Protein AF-A0A928Q4A3-F1 (afdb_monomer_lite)

Sequence (151 aa):
MKKVLVFIIPIVIIVALIIGAIFYNKDYNLDYTLVYSETCDNTDDGLYWFSLRDEKYNGFFTEEYLDNFGVEFSDYDYKNYTYIVTFGHELKRITYSPKETKNRVMVVFPKQYIGKVVLDKE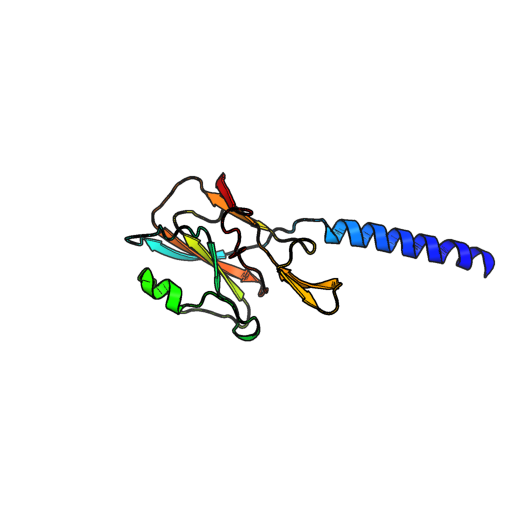DTGKIYIYRVKKMDIDCDYHERDKNVSFE

Radius of gyration: 19.37 Å; chains: 1; bounding box: 40×33×67 Å

pLDDT: mean 89.8, std 9.05, range [59.69, 98.56]

Secondary structure (DSSP, 8-state):
-HHHHHHHHHHHHHHHHHHHHHHHH--EE--EEEEEEEE-S---SS--EEEE--GGG--S--HHHHHTTT-------TTTEEEEEEESS-EEEEEE-TTSEEEEETTTEEEEEEPEEEE-SS--SEEEEEEEES--EE--TTSTTTTEEE-

Structure (mmCIF, N/CA/C/O backbone):
data_AF-A0A928Q4A3-F1
#
_entry.id   AF-A0A928Q4A3-F1
#
loop_
_atom_site.group_PDB
_atom_site.id
_atom_site.type_symbol
_atom_site.label_atom_id
_atom_site.label_alt_id
_atom_site.label_comp_id
_atom_site.label_asym_id
_atom_site.label_entity_id
_atom_site.label_seq_id
_atom_site.pdbx_PDB_ins_code
_atom_site.Cartn_x
_atom_site.Cartn_y
_atom_site.Cartn_z
_atom_site.occupancy
_atom_site.B_iso_or_equiv
_atom_site.auth_seq_id
_atom_site.auth_comp_id
_atom_site.auth_asym_id
_atom_site.auth_atom_id
_atom_site.pdbx_PDB_model_num
ATOM 1 N N . MET A 1 1 ? 22.659 -5.554 -46.029 1.00 59.69 1 MET A N 1
ATOM 2 C CA . MET A 1 1 ? 21.881 -6.107 -44.893 1.00 59.69 1 MET A CA 1
ATOM 3 C C . MET A 1 1 ? 22.689 -6.261 -43.604 1.00 59.69 1 MET A C 1
ATOM 5 O O . MET A 1 1 ? 22.350 -5.575 -42.654 1.00 59.69 1 MET A O 1
ATOM 9 N N . LYS A 1 2 ? 23.774 -7.058 -43.542 1.00 60.34 2 LYS A N 1
ATOM 10 C CA . LYS A 1 2 ? 24.550 -7.261 -42.291 1.00 60.34 2 LYS A CA 1
ATOM 11 C C . LYS A 1 2 ? 25.063 -5.965 -41.634 1.00 60.34 2 LYS A C 1
ATOM 13 O O . LYS A 1 2 ? 24.890 -5.797 -40.439 1.00 60.34 2 LYS A O 1
ATOM 18 N N . LYS A 1 3 ? 25.613 -5.021 -42.412 1.00 62.44 3 LYS A N 1
ATOM 19 C CA . LYS A 1 3 ? 26.107 -3.730 -41.885 1.00 62.44 3 LYS A CA 1
ATOM 20 C C . LYS A 1 3 ? 24.997 -2.854 -41.288 1.00 62.44 3 LYS A C 1
ATOM 22 O O . LYS A 1 3 ? 25.224 -2.217 -40.278 1.00 62.44 3 LYS A O 1
ATOM 27 N N . VAL A 1 4 ? 23.798 -2.868 -41.874 1.00 67.69 4 VAL A N 1
ATOM 28 C CA . VAL A 1 4 ? 22.636 -2.110 -41.371 1.00 67.69 4 VAL A CA 1
ATOM 29 C C . VAL A 1 4 ? 22.122 -2.715 -40.059 1.00 67.69 4 VAL A C 1
ATOM 31 O O . VAL A 1 4 ? 21.845 -1.980 -39.119 1.00 67.69 4 VAL A O 1
ATOM 34 N N . LEU A 1 5 ? 22.091 -4.050 -39.948 1.00 64.38 5 LEU A N 1
ATOM 35 C CA . LEU A 1 5 ? 21.728 -4.737 -38.701 1.00 64.38 5 LEU A CA 1
ATOM 36 C C . LEU A 1 5 ? 22.675 -4.395 -37.537 1.00 64.38 5 LEU A C 1
ATOM 38 O O . LEU A 1 5 ? 22.214 -4.222 -36.413 1.00 64.38 5 LEU A O 1
ATOM 42 N N . VAL A 1 6 ? 23.977 -4.253 -37.812 1.00 75.19 6 VAL A N 1
ATOM 43 C CA . VAL A 1 6 ? 24.997 -3.898 -36.805 1.00 75.19 6 VAL A CA 1
ATOM 44 C C . VAL A 1 6 ? 24.761 -2.508 -36.203 1.00 75.19 6 VAL A C 1
ATOM 46 O O . VAL A 1 6 ? 25.097 -2.303 -35.043 1.00 75.19 6 VAL A O 1
ATOM 49 N N . PHE A 1 7 ? 24.139 -1.577 -36.937 1.00 76.44 7 PHE A N 1
ATOM 50 C CA . PHE A 1 7 ? 23.776 -0.256 -36.407 1.00 76.44 7 PHE A CA 1
ATOM 51 C C . PHE A 1 7 ? 22.385 -0.222 -35.758 1.00 76.44 7 PHE A C 1
ATOM 53 O O . PHE A 1 7 ? 22.177 0.535 -34.817 1.00 76.44 7 PHE A O 1
ATOM 60 N N . ILE A 1 8 ? 21.439 -1.054 -36.205 1.00 85.31 8 ILE A N 1
ATOM 61 C CA . ILE A 1 8 ? 20.079 -1.091 -35.637 1.00 85.31 8 ILE A CA 1
ATOM 62 C C . ILE A 1 8 ? 20.062 -1.743 -34.249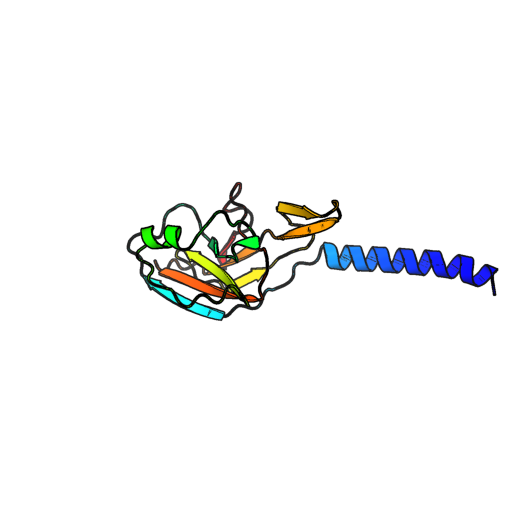 1.00 85.31 8 ILE A C 1
ATOM 64 O O . ILE A 1 8 ? 19.427 -1.215 -33.341 1.00 85.31 8 ILE A O 1
ATOM 68 N N . ILE A 1 9 ? 20.771 -2.862 -34.058 1.00 87.75 9 ILE A N 1
ATOM 69 C CA . ILE A 1 9 ? 20.808 -3.587 -32.775 1.00 87.75 9 ILE A CA 1
ATOM 70 C C . ILE A 1 9 ? 21.200 -2.684 -31.586 1.00 87.75 9 ILE A C 1
ATOM 72 O O . ILE A 1 9 ? 20.446 -2.654 -30.613 1.00 87.75 9 ILE A O 1
ATOM 76 N N . PRO A 1 10 ? 22.313 -1.921 -31.619 1.00 88.44 10 PRO A N 1
ATOM 77 C CA . PRO A 1 10 ? 22.688 -1.067 -30.494 1.00 88.44 10 PRO A CA 1
ATOM 78 C C . PRO A 1 10 ? 21.672 0.051 -30.246 1.00 88.44 10 PRO A C 1
ATOM 80 O O . PRO A 1 10 ? 21.402 0.363 -29.091 1.00 88.44 10 PRO A O 1
ATOM 83 N N . ILE A 1 11 ? 21.051 0.608 -31.293 1.00 91.25 11 ILE A N 1
ATOM 84 C CA . ILE A 1 11 ? 19.994 1.620 -31.139 1.00 91.25 11 ILE A CA 1
ATOM 85 C C . ILE A 1 11 ? 18.786 1.022 -30.411 1.00 91.25 11 ILE A C 1
ATOM 87 O O . ILE A 1 11 ? 18.289 1.625 -29.464 1.00 91.25 11 ILE A O 1
ATOM 91 N N . VAL A 1 12 ? 18.344 -0.178 -30.796 1.00 92.31 12 VAL A N 1
ATOM 92 C CA . VAL A 1 12 ? 17.229 -0.871 -30.129 1.00 92.31 12 VAL A CA 1
ATOM 93 C C . VAL A 1 12 ? 17.554 -1.149 -28.660 1.00 92.31 12 VAL A C 1
ATOM 95 O O . VAL A 1 12 ? 16.703 -0.927 -27.801 1.00 92.31 12 VAL A O 1
ATOM 98 N N . ILE A 1 13 ? 18.784 -1.570 -28.351 1.00 93.50 13 ILE A N 1
ATOM 99 C CA . ILE A 1 13 ? 19.226 -1.795 -26.967 1.00 93.50 13 ILE A CA 1
ATOM 100 C C . ILE A 1 13 ? 19.210 -0.485 -26.171 1.00 93.50 13 ILE A C 1
ATOM 102 O O . ILE A 1 13 ? 18.669 -0.455 -25.071 1.00 93.50 13 ILE A O 1
ATOM 106 N N . ILE A 1 14 ? 19.748 0.608 -26.722 1.00 94.62 14 ILE A N 1
ATOM 107 C CA . ILE A 1 14 ? 19.745 1.923 -26.060 1.00 94.62 14 ILE A CA 1
ATOM 108 C C . ILE A 1 14 ? 18.311 2.382 -25.783 1.00 94.62 14 ILE A C 1
ATOM 110 O O . ILE A 1 14 ? 18.007 2.800 -24.669 1.00 94.62 14 ILE A O 1
ATOM 114 N N . VAL A 1 15 ? 17.413 2.259 -26.762 1.00 94.62 15 VAL A N 1
ATOM 115 C CA . VAL A 1 15 ? 15.997 2.612 -26.592 1.00 94.62 15 VAL A CA 1
ATOM 116 C C . VAL A 1 15 ? 15.346 1.749 -25.509 1.00 94.62 15 VAL A C 1
ATOM 118 O O . VAL A 1 15 ? 14.659 2.285 -24.641 1.00 94.62 15 VAL A O 1
ATOM 121 N N . ALA A 1 16 ? 15.606 0.440 -25.493 1.00 93.44 16 ALA A N 1
ATOM 122 C CA . ALA A 1 16 ? 15.099 -0.457 -24.456 1.00 93.44 16 ALA A CA 1
ATOM 123 C C . ALA A 1 16 ? 15.614 -0.082 -23.054 1.00 93.44 16 ALA A C 1
ATOM 125 O O . ALA A 1 16 ? 14.840 -0.097 -22.098 1.00 93.44 16 ALA A O 1
ATOM 126 N N . LEU A 1 17 ? 16.886 0.312 -22.929 1.00 93.00 17 LEU A N 1
ATOM 127 C CA . LEU A 1 17 ? 17.470 0.777 -21.667 1.00 93.00 17 LEU A CA 1
ATOM 128 C C . LEU A 1 17 ? 16.844 2.092 -21.193 1.00 93.00 17 LEU A C 1
ATOM 130 O O . LEU A 1 17 ? 16.530 2.218 -20.011 1.00 93.00 17 LEU A O 1
ATOM 134 N N . ILE A 1 18 ? 16.618 3.049 -22.098 1.00 94.25 18 ILE A N 1
ATOM 135 C CA . ILE A 1 18 ? 15.958 4.323 -21.774 1.00 94.25 18 ILE A CA 1
ATOM 136 C C . ILE A 1 18 ? 14.530 4.067 -21.289 1.00 94.25 18 ILE A C 1
ATOM 138 O O . ILE A 1 18 ? 14.134 4.566 -20.237 1.00 94.25 18 ILE A O 1
ATOM 142 N N . ILE A 1 19 ? 13.767 3.253 -22.020 1.00 93.44 19 ILE A N 1
ATOM 143 C CA . ILE A 1 19 ? 12.398 2.886 -21.645 1.00 93.44 19 ILE A CA 1
ATOM 144 C C . ILE A 1 19 ? 12.390 2.177 -20.283 1.00 93.44 19 ILE A C 1
ATOM 146 O O . ILE A 1 19 ? 11.602 2.532 -19.406 1.00 93.44 19 ILE A O 1
ATOM 150 N N . GLY A 1 20 ? 13.302 1.224 -20.076 1.00 89.25 20 GLY A N 1
ATOM 151 C CA . GLY A 1 20 ? 13.469 0.533 -18.799 1.00 89.25 20 GLY A CA 1
ATOM 152 C C . GLY A 1 20 ? 13.766 1.494 -17.649 1.00 89.25 20 GLY A C 1
ATOM 153 O O . GLY A 1 20 ? 13.136 1.400 -16.598 1.00 89.25 20 GLY A O 1
ATOM 154 N N . ALA A 1 21 ? 14.653 2.469 -17.858 1.00 89.38 21 ALA A N 1
ATOM 155 C CA . ALA A 1 21 ? 14.966 3.491 -16.864 1.00 89.38 21 ALA A CA 1
ATOM 156 C C . ALA A 1 21 ? 13.753 4.379 -16.540 1.00 89.38 21 ALA A C 1
ATOM 158 O O . ALA A 1 21 ? 13.528 4.687 -15.369 1.00 89.38 21 ALA A O 1
ATOM 159 N N . ILE A 1 22 ? 12.943 4.753 -17.536 1.00 92.38 22 ILE A N 1
ATOM 160 C CA . ILE A 1 22 ? 11.710 5.524 -17.314 1.00 92.38 22 ILE A CA 1
ATOM 161 C C . ILE A 1 22 ? 10.741 4.727 -16.437 1.00 92.38 22 ILE A C 1
ATOM 163 O O . ILE A 1 22 ? 10.284 5.231 -15.412 1.00 92.38 22 ILE A O 1
ATOM 167 N N . PHE A 1 23 ? 10.464 3.469 -16.787 1.00 90.75 23 PHE A N 1
ATOM 168 C CA . PHE A 1 23 ? 9.554 2.628 -16.004 1.00 90.75 23 PHE A CA 1
ATOM 169 C C . PHE A 1 23 ? 10.085 2.318 -14.603 1.00 90.75 23 PHE A C 1
ATOM 171 O O . PHE A 1 23 ? 9.294 2.200 -13.667 1.00 90.75 23 PHE A O 1
ATOM 178 N N . TYR A 1 24 ? 11.403 2.210 -14.446 1.00 88.19 24 TYR A N 1
ATOM 179 C CA . TYR A 1 24 ? 12.042 1.962 -13.159 1.00 88.19 24 TYR A CA 1
ATOM 180 C C . TYR A 1 24 ? 11.927 3.147 -12.193 1.00 88.19 24 TYR A C 1
ATOM 182 O O . TYR A 1 24 ? 11.754 2.938 -10.997 1.00 88.19 24 TYR A O 1
ATOM 190 N N . ASN A 1 25 ? 12.010 4.382 -12.702 1.00 89.56 25 ASN A N 1
ATOM 191 C CA . ASN A 1 25 ? 11.943 5.601 -11.887 1.00 89.56 25 ASN A CA 1
ATOM 192 C C . ASN A 1 25 ? 10.521 6.152 -11.713 1.00 89.56 25 ASN A C 1
ATOM 194 O O . ASN A 1 25 ? 10.327 7.090 -10.947 1.00 89.56 25 ASN A O 1
ATOM 198 N N . LYS A 1 26 ? 9.536 5.611 -12.431 1.00 92.75 26 LYS A N 1
ATOM 199 C CA . LYS A 1 26 ? 8.145 6.046 -12.324 1.00 92.75 26 LYS A CA 1
ATOM 200 C C . LYS A 1 26 ? 7.518 5.562 -11.011 1.00 92.75 26 LYS A C 1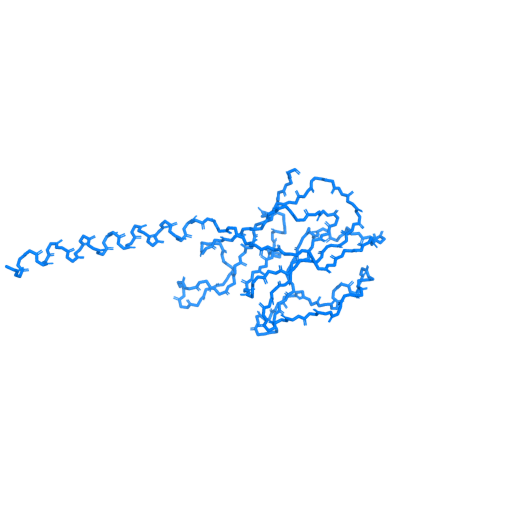
ATOM 202 O O . LYS A 1 26 ? 7.734 4.419 -10.604 1.00 92.75 26 LYS A O 1
ATOM 207 N N . ASP A 1 27 ? 6.704 6.423 -10.404 1.00 94.50 27 ASP A N 1
ATOM 208 C CA . ASP A 1 27 ? 5.759 6.048 -9.352 1.00 94.50 27 ASP A CA 1
ATOM 209 C C . ASP A 1 27 ? 4.439 5.574 -9.985 1.00 94.50 27 ASP A C 1
ATOM 211 O O . ASP A 1 27 ? 3.902 6.189 -10.916 1.00 94.50 27 ASP A O 1
ATOM 215 N N . TYR A 1 28 ? 3.912 4.461 -9.486 1.00 95.69 28 TYR A N 1
ATOM 216 C CA . TYR A 1 28 ? 2.659 3.861 -9.934 1.00 95.69 28 TYR A CA 1
ATOM 217 C C . TYR A 1 28 ? 1.617 4.001 -8.837 1.00 95.69 28 TYR A C 1
ATOM 219 O O . TYR A 1 28 ? 1.876 3.612 -7.702 1.00 95.69 28 TYR A O 1
ATOM 227 N N . ASN A 1 29 ? 0.436 4.509 -9.188 1.00 96.81 29 ASN A N 1
ATOM 228 C CA . ASN A 1 29 ? -0.711 4.475 -8.289 1.00 96.81 2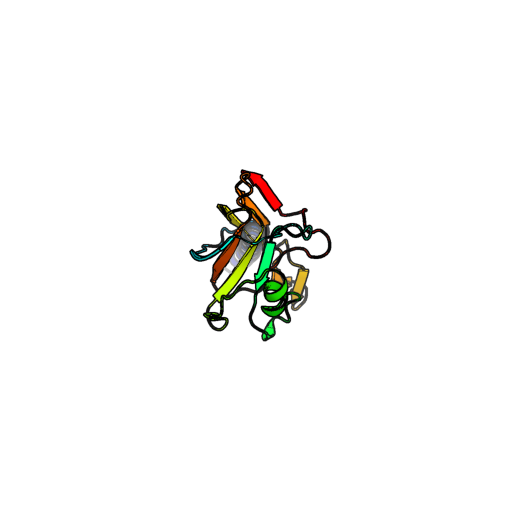9 ASN A CA 1
ATOM 229 C C . ASN A 1 29 ? -1.201 3.038 -8.124 1.00 96.81 29 ASN A C 1
ATOM 231 O O . ASN A 1 29 ? -1.203 2.248 -9.077 1.00 96.81 29 ASN A O 1
ATOM 235 N N . LEU A 1 30 ? -1.609 2.718 -6.906 1.00 96.69 30 LEU A N 1
ATOM 236 C CA . LEU A 1 30 ? -2.194 1.443 -6.558 1.00 96.69 30 LEU A CA 1
ATOM 237 C C . LEU A 1 30 ? -3.665 1.662 -6.219 1.00 96.69 30 LEU A C 1
ATOM 239 O O . LEU A 1 30 ? -3.984 2.370 -5.268 1.00 96.69 30 LEU A O 1
ATOM 243 N N . ASP A 1 31 ? -4.548 1.064 -7.015 1.00 97.94 31 ASP A N 1
ATOM 244 C CA . ASP A 1 31 ? -5.980 1.113 -6.743 1.00 97.94 31 ASP A CA 1
ATOM 245 C C . ASP A 1 31 ? -6.286 0.364 -5.444 1.00 97.94 31 ASP A C 1
ATOM 247 O O . ASP A 1 31 ? -5.738 -0.717 -5.186 1.00 97.94 31 ASP A O 1
ATOM 251 N N . TYR A 1 32 ? -7.178 0.941 -4.644 1.00 98.31 32 TYR A N 1
ATOM 252 C CA . TYR A 1 32 ? -7.558 0.422 -3.341 1.00 98.31 32 TYR A CA 1
ATOM 253 C C . TYR A 1 32 ? -9.070 0.487 -3.138 1.00 98.31 32 TYR A C 1
ATOM 255 O O . TYR A 1 32 ? -9.792 1.228 -3.807 1.00 98.31 32 TYR A O 1
ATOM 263 N N . THR A 1 33 ? -9.574 -0.328 -2.219 1.00 98.38 33 THR A N 1
ATOM 264 C CA . THR A 1 33 ? -10.980 -0.311 -1.805 1.00 98.38 33 THR A CA 1
ATOM 265 C C . THR A 1 33 ? -11.039 -0.408 -0.293 1.00 98.38 33 THR A C 1
ATOM 267 O O . THR A 1 33 ? -10.449 -1.328 0.268 1.00 98.38 33 THR A O 1
ATOM 270 N N . LEU A 1 34 ? -11.744 0.520 0.356 1.00 98.31 34 LEU A N 1
ATOM 271 C CA . LEU A 1 34 ? -12.011 0.451 1.792 1.00 98.31 34 LEU A CA 1
ATOM 272 C C . LEU A 1 34 ? -12.871 -0.783 2.083 1.00 98.31 34 LEU A C 1
ATOM 274 O O . LEU A 1 34 ? -13.886 -0.992 1.417 1.00 98.31 34 LEU A O 1
ATOM 278 N N . VAL A 1 35 ? -12.452 -1.601 3.044 1.00 98.12 35 VAL A N 1
ATOM 279 C CA . VAL A 1 35 ? -13.186 -2.810 3.454 1.00 98.12 35 VAL A CA 1
ATOM 280 C C . VAL A 1 35 ? -13.625 -2.768 4.909 1.00 98.12 35 VAL A C 1
ATOM 282 O O . VAL A 1 35 ? -14.595 -3.434 5.251 1.00 98.12 35 VAL A O 1
ATOM 285 N N . TYR A 1 36 ? -12.956 -1.975 5.742 1.00 97.44 36 TYR A N 1
ATOM 286 C CA . TYR A 1 36 ? -13.286 -1.850 7.152 1.00 97.44 36 TYR A CA 1
ATOM 287 C C . TYR A 1 36 ? -12.797 -0.511 7.707 1.00 97.44 36 TYR A C 1
ATOM 289 O O . TYR A 1 36 ? -11.759 0.003 7.283 1.00 97.44 36 TYR A O 1
ATOM 297 N N . SER A 1 37 ? -13.552 0.049 8.650 1.00 95.62 37 SER A N 1
ATOM 298 C CA . SER A 1 37 ? -13.147 1.218 9.426 1.00 95.62 37 SER A CA 1
ATOM 299 C C . SER A 1 37 ? -13.823 1.209 10.790 1.00 95.62 37 SER A C 1
ATOM 301 O O . SER A 1 37 ? -15.048 1.076 10.842 1.00 95.62 37 SER A O 1
ATOM 303 N N . GLU A 1 38 ? -13.068 1.441 11.856 1.00 92.88 38 GLU A N 1
ATOM 304 C CA . GLU A 1 38 ? -13.602 1.513 13.218 1.00 92.88 38 GLU A CA 1
ATOM 305 C C . GLU A 1 38 ? -12.872 2.581 14.035 1.00 92.88 38 GLU A C 1
ATOM 307 O O . GLU A 1 38 ? -11.702 2.870 13.788 1.00 92.88 38 GLU A O 1
ATOM 312 N N . THR A 1 39 ? -13.592 3.216 14.961 1.00 91.50 39 THR A N 1
ATOM 313 C CA . THR A 1 39 ? -13.011 4.171 15.909 1.00 91.50 39 THR A CA 1
ATOM 314 C C . THR A 1 39 ? -12.262 3.405 16.987 1.00 91.50 39 THR A C 1
ATOM 316 O O . THR A 1 39 ? -12.830 2.501 17.592 1.00 91.50 39 THR A O 1
ATOM 319 N N . CYS A 1 40 ? -11.023 3.801 17.259 1.00 82.44 40 CYS A N 1
ATOM 320 C CA . CYS A 1 40 ? -10.190 3.174 18.277 1.00 82.44 40 CYS A CA 1
ATOM 321 C C . CYS A 1 40 ? -9.875 4.185 19.381 1.00 82.44 40 CYS A C 1
ATOM 323 O O . CYS A 1 40 ? -9.630 5.359 19.106 1.00 82.44 40 CYS A O 1
ATOM 325 N N . ASP A 1 41 ? -9.844 3.722 20.631 1.00 71.12 41 ASP A N 1
ATOM 326 C CA . ASP A 1 41 ? -9.588 4.585 21.793 1.00 71.12 41 ASP A CA 1
ATOM 327 C C . ASP A 1 41 ? -8.171 5.189 21.789 1.00 71.12 41 ASP A C 1
ATOM 329 O O . ASP A 1 41 ? -7.939 6.233 22.400 1.00 71.12 41 ASP A O 1
ATOM 333 N N . ASN A 1 42 ? -7.218 4.550 21.100 1.00 70.19 42 ASN A N 1
ATOM 334 C CA . ASN A 1 42 ? -5.864 5.059 20.926 1.00 70.19 42 ASN A CA 1
ATOM 335 C C . ASN A 1 42 ? -5.295 4.650 19.561 1.00 70.19 42 ASN A C 1
ATOM 337 O O . ASN A 1 42 ? -5.079 3.469 19.321 1.00 70.19 42 ASN A O 1
ATOM 341 N N . THR A 1 43 ? -5.033 5.611 18.677 1.00 67.31 43 THR A N 1
ATOM 342 C CA . THR A 1 43 ? -4.390 5.388 17.367 1.00 67.31 43 THR A CA 1
ATOM 343 C C . THR A 1 43 ? -2.913 5.795 17.345 1.00 67.31 43 THR A C 1
ATOM 345 O O . THR A 1 43 ? -2.270 5.686 16.302 1.00 67.31 43 THR A O 1
ATOM 348 N N . ASP A 1 44 ? -2.362 6.265 18.468 1.00 65.69 44 ASP A N 1
ATOM 349 C CA . ASP A 1 44 ? -1.026 6.861 18.531 1.00 65.69 44 ASP A CA 1
ATOM 350 C C . ASP A 1 44 ? 0.041 5.845 18.985 1.00 65.69 44 ASP A C 1
ATOM 352 O O . ASP A 1 44 ? 0.364 5.728 20.167 1.00 65.69 44 ASP A O 1
ATOM 356 N N . ASP A 1 45 ? 0.588 5.091 18.024 1.00 69.31 45 ASP A N 1
ATOM 357 C CA . ASP A 1 45 ? 1.802 4.259 18.188 1.00 69.31 45 ASP A CA 1
ATOM 358 C C . ASP A 1 45 ? 2.969 4.760 17.302 1.00 69.31 45 ASP A C 1
ATOM 360 O O . ASP A 1 45 ? 3.899 4.027 16.942 1.00 69.31 45 ASP A O 1
ATOM 364 N N . GLY A 1 46 ? 2.906 6.025 16.864 1.00 77.81 46 GLY A N 1
ATOM 365 C CA . GLY A 1 46 ? 3.901 6.608 15.953 1.00 77.81 46 GLY A CA 1
ATOM 366 C C . GLY A 1 46 ? 4.027 5.862 14.614 1.00 77.81 46 GLY A C 1
ATOM 367 O O . GLY A 1 46 ? 5.109 5.817 14.021 1.00 77.81 46 GLY A O 1
ATOM 368 N N . LEU A 1 47 ? 2.953 5.208 14.162 1.00 87.38 47 LEU A N 1
ATOM 369 C CA . LEU A 1 47 ? 2.883 4.480 12.899 1.00 87.38 47 LEU A CA 1
ATOM 370 C C . LEU A 1 47 ? 1.630 4.905 12.135 1.00 87.38 47 LEU A C 1
ATOM 372 O O . LEU A 1 47 ? 0.514 4.584 12.521 1.00 87.38 47 LEU A O 1
ATOM 376 N N . TYR A 1 48 ? 1.816 5.593 11.011 1.00 93.31 48 TYR A N 1
ATOM 377 C CA . TYR A 1 48 ? 0.688 6.062 10.206 1.00 93.31 48 TYR A CA 1
ATOM 378 C C . TYR A 1 48 ? 0.043 4.968 9.361 1.00 93.31 48 TYR A C 1
ATOM 380 O O . TYR A 1 48 ? -1.156 5.020 9.083 1.00 93.31 48 TYR A O 1
ATOM 388 N N . TRP A 1 49 ? 0.834 3.993 8.908 1.00 95.25 49 TRP A N 1
ATOM 389 C CA . TRP A 1 49 ? 0.331 2.902 8.087 1.00 95.25 49 TRP A CA 1
ATOM 390 C C . TRP A 1 49 ? 1.282 1.706 8.042 1.00 95.25 49 TRP A C 1
ATOM 392 O O . TRP A 1 49 ? 2.492 1.835 8.248 1.00 95.25 49 TRP A O 1
ATOM 402 N N . PHE A 1 50 ? 0.732 0.549 7.693 1.00 95.38 50 PHE A N 1
ATOM 403 C CA . PHE A 1 50 ? 1.491 -0.637 7.305 1.00 95.38 50 PHE A CA 1
ATOM 404 C C . PHE A 1 50 ? 0.645 -1.550 6.412 1.00 95.38 50 PHE A C 1
ATOM 406 O O . PHE A 1 50 ? -0.495 -1.230 6.063 1.00 95.38 50 PHE A O 1
ATOM 413 N N . SER A 1 51 ? 1.207 -2.693 6.021 1.00 96.44 51 SER A N 1
ATOM 414 C CA . SER A 1 51 ? 0.495 -3.720 5.263 1.00 96.44 51 SER A CA 1
ATOM 415 C C . SER A 1 51 ? 0.372 -5.066 5.984 1.00 96.44 51 SER A C 1
ATOM 417 O O . SER A 1 51 ? 1.353 -5.604 6.504 1.00 96.44 51 SER A O 1
ATOM 419 N N . LEU A 1 52 ? -0.816 -5.666 5.915 1.00 96.56 52 LEU A N 1
ATOM 420 C CA . LEU A 1 52 ? -1.022 -7.088 6.180 1.00 96.56 52 LEU A CA 1
ATOM 421 C C . LEU A 1 52 ? -0.918 -7.861 4.866 1.00 96.56 52 LEU A C 1
ATOM 423 O O . LEU A 1 52 ? -1.516 -7.497 3.845 1.00 96.56 52 LEU A O 1
ATOM 427 N N . ARG A 1 53 ? -0.118 -8.924 4.870 1.00 94.81 53 ARG A N 1
ATOM 428 C CA . ARG A 1 53 ? 0.325 -9.620 3.658 1.00 94.81 53 ARG A CA 1
ATOM 429 C C . ARG A 1 53 ? 0.302 -11.125 3.856 1.00 94.81 53 ARG A C 1
ATOM 431 O O . ARG A 1 53 ? 0.495 -11.614 4.958 1.00 94.81 53 ARG A O 1
ATOM 438 N N . ASP A 1 54 ? 0.165 -11.833 2.737 1.00 94.44 54 ASP A N 1
ATOM 439 C CA . ASP A 1 54 ? 0.322 -13.288 2.664 1.00 94.44 54 ASP A CA 1
ATOM 440 C C . ASP A 1 54 ? 1.619 -13.747 3.355 1.00 94.44 54 ASP A C 1
ATOM 442 O O . ASP A 1 54 ? 2.689 -13.174 3.118 1.00 94.44 54 ASP A O 1
ATOM 446 N N . GLU A 1 55 ? 1.519 -14.806 4.162 1.00 91.06 55 GLU A N 1
ATOM 447 C CA . GLU A 1 55 ? 2.611 -15.384 4.956 1.00 91.06 55 GLU A CA 1
ATOM 448 C C . GLU A 1 55 ? 3.893 -15.620 4.152 1.00 91.06 55 GLU A C 1
ATOM 450 O O . GLU A 1 55 ? 4.997 -15.434 4.666 1.00 91.06 55 GLU A O 1
ATOM 455 N N . LYS A 1 56 ? 3.786 -15.951 2.857 1.00 91.25 56 LYS A N 1
ATOM 456 C CA . LYS A 1 56 ? 4.961 -16.170 1.997 1.00 91.25 56 LYS A CA 1
ATOM 457 C C . LYS A 1 56 ? 5.882 -14.947 1.901 1.00 91.25 56 LYS A C 1
ATOM 459 O O . LYS A 1 56 ? 7.048 -15.086 1.520 1.00 91.25 56 LYS A O 1
ATOM 464 N N . TYR A 1 57 ? 5.361 -13.751 2.180 1.00 89.81 57 TYR A N 1
ATOM 465 C CA . TYR A 1 57 ? 6.118 -12.502 2.184 1.00 89.81 57 TYR A CA 1
ATOM 466 C C . TYR A 1 57 ? 6.847 -12.252 3.512 1.00 89.81 57 TYR A C 1
ATOM 468 O O . TYR A 1 57 ? 7.753 -11.424 3.535 1.00 89.81 57 TYR A O 1
ATOM 476 N N . ASN A 1 58 ? 6.546 -13.016 4.572 1.00 84.69 58 ASN A N 1
ATOM 477 C CA . ASN A 1 58 ? 7.126 -12.881 5.915 1.00 84.69 58 ASN A CA 1
ATOM 478 C C . ASN A 1 58 ? 7.039 -11.434 6.431 1.00 84.69 58 ASN A C 1
ATOM 480 O O . ASN A 1 58 ? 8.056 -10.799 6.723 1.00 84.69 58 ASN A O 1
ATOM 484 N N . GLY A 1 59 ? 5.820 -10.888 6.453 1.00 83.75 59 GLY A N 1
ATOM 485 C CA . GLY A 1 59 ? 5.583 -9.526 6.919 1.00 83.75 59 GLY A CA 1
ATOM 486 C C . GLY A 1 59 ? 5.904 -9.350 8.402 1.00 83.75 59 GLY A C 1
ATOM 487 O O . GLY A 1 59 ? 5.776 -10.286 9.182 1.00 83.75 59 GLY A O 1
ATOM 488 N N . PHE A 1 60 ? 6.346 -8.146 8.779 1.00 86.50 60 PHE A N 1
ATOM 489 C CA . PHE A 1 60 ? 6.635 -7.822 10.180 1.00 86.50 60 PHE A CA 1
ATOM 490 C C . PHE A 1 60 ? 5.355 -7.678 11.010 1.00 86.50 60 PHE A C 1
ATOM 492 O O . PHE A 1 60 ? 5.295 -8.161 12.134 1.00 86.50 60 PHE A O 1
ATOM 499 N N . PHE A 1 61 ? 4.344 -7.020 10.441 1.00 89.69 61 PHE A N 1
ATOM 500 C CA . PHE A 1 61 ? 3.045 -6.829 11.070 1.00 89.69 61 PHE A CA 1
ATOM 501 C C . PHE A 1 61 ? 2.084 -7.954 10.683 1.00 89.69 61 PHE A C 1
ATOM 503 O O . PHE A 1 61 ? 2.041 -8.374 9.521 1.00 89.69 61 PHE A O 1
ATOM 510 N N . THR A 1 62 ? 1.312 -8.408 11.662 1.00 91.00 62 THR A N 1
ATOM 511 C CA . THR A 1 62 ? 0.287 -9.450 11.548 1.00 91.00 62 THR A CA 1
ATOM 512 C C . THR A 1 62 ? -1.055 -8.910 12.030 1.00 91.00 62 THR A C 1
ATOM 514 O O . THR A 1 62 ? -1.126 -7.8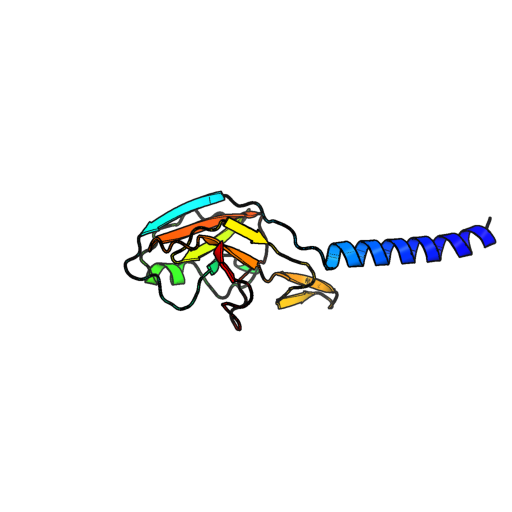20 12.598 1.00 91.00 62 THR A O 1
ATOM 517 N N . GLU A 1 63 ? -2.125 -9.668 11.805 1.00 91.62 63 GLU A N 1
ATOM 518 C CA . GLU A 1 63 ? -3.462 -9.336 12.316 1.00 91.62 63 GLU A CA 1
ATOM 519 C C . GLU A 1 63 ? -3.462 -9.178 13.837 1.00 91.62 63 GLU A C 1
ATOM 521 O O . GLU A 1 63 ? -4.059 -8.240 14.340 1.00 91.62 63 GLU A O 1
ATOM 526 N N . GLU A 1 64 ? -2.681 -10.000 14.547 1.00 91.19 64 GLU A N 1
ATOM 527 C CA . GLU A 1 64 ? -2.522 -9.940 16.009 1.00 91.19 64 GLU A CA 1
ATOM 528 C C . GLU A 1 64 ? -2.031 -8.568 16.506 1.00 91.19 64 GLU A C 1
ATOM 530 O O . GLU A 1 64 ? -2.266 -8.183 17.648 1.00 91.19 64 GLU A O 1
ATOM 535 N N . TYR A 1 65 ? -1.339 -7.793 15.663 1.00 89.94 65 TYR A N 1
ATOM 536 C CA . TYR A 1 65 ? -0.953 -6.431 16.028 1.00 89.94 65 TYR A CA 1
ATOM 537 C C . TYR A 1 65 ? -2.174 -5.507 16.139 1.00 89.94 65 TYR A C 1
ATOM 539 O O . TYR A 1 65 ? -2.176 -4.607 16.980 1.00 89.94 65 TYR A O 1
ATOM 547 N N . LEU A 1 66 ? -3.212 -5.747 15.333 1.00 90.69 66 LEU A N 1
ATOM 548 C CA . LEU A 1 66 ? -4.464 -4.994 15.353 1.00 90.69 66 LEU A CA 1
ATOM 549 C C . LEU A 1 66 ? -5.329 -5.306 16.582 1.00 90.69 66 LEU A C 1
ATOM 551 O O . LEU A 1 66 ? -6.099 -4.440 17.001 1.00 90.69 66 LEU A O 1
ATOM 555 N N . ASP A 1 67 ? -5.140 -6.464 17.220 1.00 89.12 67 ASP A N 1
ATOM 556 C CA . ASP A 1 67 ? -5.830 -6.822 18.468 1.00 89.12 67 ASP A CA 1
ATOM 557 C C . ASP A 1 67 ? -5.531 -5.814 19.590 1.00 89.12 67 ASP A C 1
ATOM 559 O O . ASP A 1 67 ? -6.394 -5.523 20.418 1.00 89.12 67 ASP A O 1
ATOM 563 N N . ASN A 1 68 ? -4.338 -5.199 19.581 1.00 88.44 68 ASN A N 1
ATOM 564 C CA . ASN A 1 68 ? -3.965 -4.144 20.536 1.00 88.44 68 ASN A CA 1
ATOM 565 C C . ASN A 1 68 ? -4.841 -2.885 20.417 1.00 88.44 68 ASN A C 1
ATOM 567 O O . ASN A 1 68 ? -4.850 -2.056 21.325 1.00 88.44 68 ASN A O 1
ATOM 571 N N . PHE A 1 69 ? -5.565 -2.748 19.306 1.00 89.31 69 PHE A N 1
ATOM 572 C CA . PHE A 1 69 ? -6.430 -1.618 18.984 1.00 89.31 69 PHE A CA 1
ATOM 573 C C . PHE A 1 69 ? -7.919 -1.999 18.963 1.00 89.31 69 PHE A C 1
ATOM 575 O O . PHE A 1 69 ? -8.753 -1.163 18.616 1.00 89.31 69 PHE A O 1
ATOM 582 N N . GLY A 1 70 ? -8.257 -3.242 19.333 1.00 88.69 70 GLY A N 1
ATOM 583 C CA . GLY A 1 70 ? -9.637 -3.737 19.379 1.00 88.69 70 GLY A CA 1
ATOM 584 C C . GLY A 1 70 ? -10.282 -3.937 18.006 1.00 88.69 70 GLY A C 1
ATOM 585 O O . GLY A 1 70 ? -11.501 -3.889 17.895 1.00 88.69 70 GLY A O 1
ATOM 586 N N . VAL A 1 71 ? -9.483 -4.120 16.955 1.00 89.69 71 VAL A N 1
ATOM 587 C CA . VAL A 1 71 ? -9.984 -4.295 15.587 1.00 89.69 71 VAL A CA 1
ATOM 588 C C . VAL A 1 71 ? -10.446 -5.734 15.367 1.00 89.69 71 VAL A C 1
ATOM 590 O O . VAL A 1 71 ? -9.645 -6.661 15.418 1.00 89.69 71 VAL A O 1
ATOM 593 N N . GLU A 1 72 ? -11.723 -5.918 15.031 1.00 88.19 72 GLU A N 1
ATOM 594 C CA . GLU A 1 72 ? -12.338 -7.235 14.801 1.00 88.19 72 GLU A CA 1
ATOM 595 C C . GLU A 1 72 ? -12.623 -7.499 13.308 1.00 88.19 72 GLU A C 1
ATOM 597 O O . GLU A 1 72 ? -13.723 -7.892 12.912 1.00 88.19 72 GLU A O 1
ATOM 602 N N . PHE A 1 73 ? -11.639 -7.281 12.431 1.00 89.06 73 PHE A N 1
ATOM 603 C CA . PHE A 1 73 ? -11.763 -7.624 11.009 1.00 89.06 73 PHE A CA 1
ATOM 604 C C . PHE A 1 73 ? -11.108 -8.978 10.718 1.00 89.06 73 PHE A C 1
ATOM 606 O O . PHE A 1 73 ? -9.934 -9.156 11.018 1.00 89.06 73 PHE A O 1
ATOM 613 N N . SER A 1 74 ? -11.848 -9.921 10.117 1.00 89.94 74 SER A N 1
ATOM 614 C CA . SER A 1 74 ? -11.374 -11.297 9.856 1.00 89.94 74 SER A CA 1
ATOM 615 C C . SER A 1 74 ? -11.598 -11.806 8.422 1.00 89.94 74 SER A C 1
ATOM 617 O O . SER A 1 74 ? -11.120 -12.884 8.069 1.00 89.94 74 SER A O 1
ATOM 619 N N . ASP A 1 75 ? -12.254 -11.029 7.552 1.00 93.31 75 ASP A N 1
ATOM 620 C CA . ASP A 1 75 ? -12.565 -11.416 6.163 1.00 93.31 75 ASP A CA 1
ATOM 621 C C . ASP A 1 75 ? -11.371 -11.209 5.202 1.00 93.31 75 ASP A C 1
ATOM 623 O O . ASP A 1 75 ? -11.495 -10.673 4.089 1.00 93.31 75 ASP A O 1
ATOM 627 N N . TYR A 1 76 ? -10.174 -11.615 5.629 1.00 94.75 76 TYR A N 1
ATOM 628 C CA . TYR A 1 76 ? -8.961 -11.500 4.828 1.00 94.75 76 TYR A CA 1
ATOM 629 C C . TYR A 1 76 ? -8.886 -12.573 3.728 1.00 94.75 76 TYR A C 1
ATOM 631 O O . TYR A 1 76 ? -8.970 -13.775 3.963 1.00 94.75 76 TYR A O 1
ATOM 639 N N . ASP A 1 77 ? -8.628 -12.133 2.498 1.00 96.75 77 ASP A N 1
ATOM 640 C CA . ASP A 1 77 ? -8.357 -12.951 1.319 1.00 96.75 77 ASP A CA 1
ATOM 641 C C . ASP A 1 77 ? -6.934 -12.670 0.816 1.00 96.75 77 ASP A C 1
ATOM 643 O O . ASP A 1 77 ? -6.700 -12.083 -0.249 1.00 96.75 77 ASP A O 1
ATOM 647 N N . TYR A 1 78 ? -5.942 -13.117 1.590 1.00 96.19 78 TYR A N 1
ATOM 648 C CA . TYR A 1 78 ? -4.526 -12.983 1.229 1.00 96.19 78 TYR A CA 1
ATOM 649 C C . TYR A 1 78 ? -4.150 -13.722 -0.048 1.00 96.19 78 TYR A C 1
ATOM 651 O O . TYR A 1 78 ? -3.085 -13.480 -0.625 1.00 96.19 78 TYR A O 1
ATOM 659 N N . LYS A 1 79 ? -5.003 -14.627 -0.540 1.00 95.81 79 LYS A N 1
ATOM 660 C CA . LYS A 1 79 ? -4.770 -15.297 -1.817 1.00 95.81 79 LYS A CA 1
ATOM 661 C C . LYS A 1 79 ? -4.790 -14.291 -2.965 1.00 95.81 79 LYS A C 1
ATOM 663 O O . LYS A 1 79 ? -3.948 -14.423 -3.859 1.00 95.81 79 LYS A O 1
ATOM 668 N N . ASN A 1 80 ? -5.673 -13.294 -2.904 1.00 96.81 80 ASN A N 1
ATOM 669 C CA . ASN A 1 80 ? -5.909 -12.331 -3.981 1.00 96.81 80 ASN A CA 1
ATOM 670 C C . ASN A 1 80 ? -5.512 -10.888 -3.638 1.00 96.81 80 ASN A C 1
ATOM 672 O O . ASN A 1 80 ? -5.268 -10.099 -4.559 1.00 96.81 80 ASN A O 1
ATOM 676 N N . TYR A 1 81 ? -5.388 -10.549 -2.353 1.00 98.12 81 TYR A N 1
ATOM 677 C CA . TYR A 1 81 ? -5.183 -9.172 -1.911 1.00 98.12 81 TYR A CA 1
ATOM 678 C C . TYR A 1 81 ? -4.030 -9.007 -0.918 1.00 98.12 81 TYR A C 1
ATOM 680 O O . TYR A 1 81 ? -3.584 -9.947 -0.262 1.00 98.12 81 TYR A O 1
ATOM 688 N N . THR A 1 82 ? -3.550 -7.770 -0.850 1.00 97.81 82 THR A N 1
ATOM 689 C CA . THR A 1 82 ? -2.757 -7.224 0.254 1.00 97.81 82 THR A CA 1
ATOM 690 C C . THR A 1 82 ? -3.625 -6.178 0.938 1.00 97.81 82 THR A C 1
ATOM 692 O O . THR A 1 82 ? -4.405 -5.504 0.261 1.00 97.81 82 THR A O 1
ATOM 695 N N . TYR A 1 83 ? -3.510 -6.035 2.252 1.00 98.19 83 TYR A N 1
ATOM 696 C CA . TYR A 1 83 ? -4.319 -5.087 3.006 1.00 98.19 83 TYR A CA 1
ATOM 697 C C . TYR A 1 83 ? -3.445 -3.955 3.520 1.00 98.19 83 TYR A C 1
ATOM 699 O O . TYR A 1 83 ? -2.362 -4.197 4.038 1.00 98.19 83 TYR A O 1
ATOM 707 N N . ILE A 1 84 ? -3.902 -2.725 3.329 1.00 98.00 84 ILE A N 1
ATOM 708 C CA . ILE A 1 84 ? -3.261 -1.500 3.792 1.00 98.00 84 ILE A CA 1
ATOM 709 C C . ILE A 1 84 ? -4.033 -1.036 5.014 1.00 98.00 84 ILE A C 1
ATOM 711 O O . ILE A 1 84 ? -5.239 -0.814 4.920 1.00 98.00 84 ILE A O 1
ATOM 715 N N . VAL A 1 85 ? -3.340 -0.901 6.134 1.00 96.88 85 VAL A N 1
ATOM 716 C CA . VAL A 1 85 ? -3.897 -0.393 7.384 1.00 96.88 85 VAL A CA 1
ATOM 717 C C . VAL A 1 85 ? -3.402 1.031 7.570 1.00 96.88 85 VAL A C 1
ATOM 719 O O . VAL A 1 85 ? -2.197 1.255 7.468 1.00 96.88 85 VAL A O 1
ATOM 722 N N . THR A 1 86 ? -4.297 1.980 7.840 1.00 96.12 86 THR A N 1
ATOM 723 C CA . THR A 1 86 ? -3.937 3.354 8.226 1.00 96.12 86 THR A CA 1
ATOM 724 C C . THR A 1 86 ? -4.534 3.711 9.582 1.00 96.12 86 THR A C 1
ATOM 726 O O . THR A 1 86 ? -5.623 3.248 9.925 1.00 96.12 86 THR A O 1
ATOM 729 N N . PHE A 1 87 ? -3.814 4.532 10.346 1.00 94.38 87 PHE A N 1
ATOM 730 C CA . PHE A 1 87 ? -4.188 4.968 11.694 1.00 94.38 87 PHE A CA 1
ATOM 731 C C . PHE A 1 87 ? -4.518 6.454 11.693 1.00 94.38 87 PHE A C 1
ATOM 733 O O . PHE A 1 87 ? -3.758 7.250 11.142 1.00 94.38 87 PHE A O 1
ATOM 740 N N . GLY A 1 88 ? -5.654 6.823 12.284 1.00 93.25 88 GLY A N 1
ATOM 741 C CA . GLY A 1 88 ? -6.134 8.201 12.420 1.00 93.25 88 GLY A CA 1
ATOM 742 C C . GLY A 1 88 ? -6.634 8.811 11.111 1.00 93.25 88 GLY A C 1
ATOM 743 O O . GLY A 1 88 ? -7.639 9.514 11.095 1.00 93.25 88 GLY A O 1
ATOM 744 N N . HIS A 1 89 ? -6.015 8.478 9.984 1.00 94.69 89 HIS A N 1
ATOM 745 C CA . HIS A 1 89 ? -6.192 9.200 8.733 1.00 94.69 89 HIS A CA 1
ATOM 746 C C . HIS A 1 89 ? -6.677 8.300 7.599 1.00 94.69 89 HIS A C 1
ATOM 748 O O . HIS A 1 89 ? -6.186 7.182 7.402 1.00 94.69 89 HIS A O 1
ATOM 754 N N . GLU A 1 90 ? -7.614 8.810 6.801 1.00 96.94 90 GLU A N 1
ATOM 755 C CA . GLU A 1 90 ? -8.061 8.127 5.589 1.00 96.94 90 GLU A CA 1
ATOM 756 C C . GLU A 1 90 ? -6.954 8.077 4.532 1.00 96.94 90 GLU A C 1
ATOM 758 O O . GLU A 1 90 ? -6.219 9.042 4.320 1.00 96.94 90 GLU A O 1
ATOM 763 N N . LEU A 1 91 ? -6.877 6.972 3.792 1.00 98.19 91 LEU A N 1
ATOM 764 C CA . LEU A 1 91 ? -5.977 6.850 2.655 1.00 98.19 91 LEU A CA 1
ATOM 765 C C . LEU A 1 91 ? -6.556 7.614 1.459 1.00 98.19 91 LEU A C 1
ATOM 767 O O . LEU A 1 91 ? -7.632 7.275 0.961 1.00 98.19 91 LEU A O 1
ATOM 771 N N . LYS A 1 92 ? -5.822 8.609 0.953 1.00 98.12 92 LYS A N 1
ATOM 772 C CA . LYS A 1 92 ? -6.157 9.329 -0.291 1.00 98.12 92 LYS A CA 1
ATOM 773 C C . LYS A 1 92 ? -5.424 8.773 -1.502 1.00 98.12 92 LYS A C 1
ATOM 775 O O . LYS A 1 92 ? -5.930 8.827 -2.623 1.00 98.12 92 LYS A O 1
ATOM 780 N N . ARG A 1 93 ? -4.201 8.281 -1.304 1.00 98.06 93 ARG A N 1
ATOM 781 C CA . ARG A 1 93 ? -3.369 7.747 -2.385 1.00 98.06 93 ARG A CA 1
ATOM 782 C C . ARG A 1 93 ? -2.300 6.824 -1.826 1.00 98.06 93 ARG A C 1
ATOM 784 O O . ARG A 1 93 ? -1.686 7.133 -0.814 1.00 98.06 93 ARG A O 1
ATOM 791 N N . ILE A 1 94 ? -2.025 5.738 -2.536 1.00 98.06 94 ILE A N 1
ATOM 792 C CA . ILE A 1 94 ? -0.856 4.892 -2.300 1.00 98.06 94 ILE A CA 1
ATOM 793 C C . ILE A 1 94 ? -0.119 4.678 -3.620 1.00 98.06 94 ILE A C 1
ATOM 795 O O . ILE A 1 94 ? -0.724 4.349 -4.646 1.00 98.06 94 ILE A O 1
ATOM 799 N N . THR A 1 95 ? 1.192 4.896 -3.605 1.00 97.44 95 THR A N 1
ATOM 800 C CA . THR A 1 95 ? 2.061 4.689 -4.761 1.00 97.44 95 THR A CA 1
ATOM 801 C C . THR A 1 95 ? 3.252 3.805 -4.424 1.00 97.44 95 THR A C 1
ATOM 803 O O . THR A 1 95 ? 3.605 3.603 -3.264 1.00 97.44 95 THR A O 1
ATOM 806 N N . TYR A 1 96 ? 3.859 3.235 -5.461 1.00 95.12 96 TYR A N 1
ATOM 807 C CA . TYR A 1 96 ? 5.068 2.427 -5.346 1.00 95.12 96 TYR A CA 1
ATOM 808 C C . TYR A 1 96 ? 5.974 2.624 -6.561 1.00 95.12 96 TYR A C 1
ATOM 810 O O . TYR A 1 96 ? 5.505 2.975 -7.647 1.00 95.12 96 TYR A O 1
ATOM 818 N N . SER A 1 97 ? 7.269 2.343 -6.400 1.00 92.81 97 SER A N 1
ATOM 819 C CA . SER A 1 97 ? 8.251 2.419 -7.484 1.00 92.81 97 SER A CA 1
ATOM 820 C C . SER A 1 97 ? 9.208 1.223 -7.478 1.00 92.81 97 SER A C 1
ATOM 822 O O . SER A 1 97 ? 9.686 0.831 -6.416 1.00 92.81 97 SER A O 1
ATOM 824 N N . PRO A 1 98 ? 9.590 0.668 -8.647 1.00 88.81 98 PRO A N 1
ATOM 825 C CA . PRO A 1 98 ? 10.663 -0.327 -8.755 1.00 88.81 98 PRO A CA 1
ATOM 826 C C . PRO A 1 98 ? 12.022 0.130 -8.220 1.00 88.81 98 PRO A C 1
ATOM 828 O O . PRO A 1 98 ? 12.878 -0.717 -7.942 1.00 88.81 98 PRO A O 1
ATOM 831 N N . LYS A 1 99 ? 12.244 1.441 -8.085 1.00 87.88 99 LYS A N 1
ATOM 832 C CA . LYS A 1 99 ? 13.448 2.008 -7.471 1.00 87.88 99 LYS A CA 1
ATOM 833 C C . LYS A 1 99 ? 13.443 1.894 -5.948 1.00 87.88 99 LYS A C 1
ATOM 835 O O . LYS A 1 99 ? 14.499 1.658 -5.362 1.00 87.88 99 LYS A O 1
ATOM 840 N N . GLU A 1 100 ? 12.279 2.023 -5.327 1.00 87.94 100 GLU A N 1
ATOM 841 C CA . GLU A 1 100 ? 12.119 2.081 -3.875 1.00 87.94 100 GLU A CA 1
ATOM 842 C C . GLU A 1 100 ? 11.647 0.732 -3.340 1.00 87.94 100 GLU A C 1
ATOM 844 O O . GLU A 1 100 ? 10.463 0.406 -3.280 1.00 87.94 100 GLU A O 1
ATOM 849 N N . THR A 1 101 ? 12.629 -0.102 -3.011 1.00 88.00 101 THR A N 1
ATOM 850 C CA . THR A 1 101 ? 12.413 -1.488 -2.603 1.00 88.00 101 THR A CA 1
ATOM 851 C C . THR A 1 101 ? 13.315 -1.810 -1.428 1.00 88.00 101 THR A C 1
ATOM 853 O O . THR A 1 101 ? 14.508 -1.507 -1.497 1.00 88.00 101 THR A O 1
ATOM 856 N N . LYS A 1 102 ? 12.800 -2.507 -0.416 1.00 84.06 102 LYS A N 1
ATOM 857 C CA . LYS A 1 102 ? 13.615 -2.968 0.716 1.00 84.06 102 LYS A CA 1
ATOM 858 C C . LYS A 1 102 ? 14.596 -4.058 0.292 1.00 84.06 102 LYS A C 1
ATOM 860 O O . LYS A 1 102 ? 15.760 -4.039 0.667 1.00 84.06 102 LYS A O 1
ATOM 865 N N . ASN A 1 103 ? 14.121 -4.996 -0.528 1.00 80.06 103 ASN A N 1
ATOM 866 C CA . ASN A 1 103 ? 14.879 -6.168 -0.954 1.00 80.06 103 ASN A CA 1
ATOM 867 C C . ASN A 1 103 ? 14.733 -6.415 -2.456 1.00 80.06 103 ASN A C 1
ATOM 869 O O . ASN A 1 103 ? 13.696 -6.107 -3.052 1.00 80.06 103 ASN A O 1
ATOM 873 N N . ARG A 1 104 ? 15.758 -7.032 -3.058 1.00 79.94 104 ARG A N 1
ATOM 874 C CA . ARG A 1 104 ? 15.784 -7.406 -4.480 1.00 79.94 104 ARG A CA 1
ATOM 875 C C . ARG A 1 104 ? 16.219 -8.856 -4.679 1.00 79.94 104 ARG A C 1
ATOM 877 O O . ARG A 1 104 ? 17.114 -9.337 -3.989 1.00 79.94 104 ARG A O 1
ATOM 884 N N . VAL A 1 105 ? 15.622 -9.543 -5.650 1.00 76.12 105 VAL A N 1
ATOM 885 C CA . VAL A 1 105 ? 16.079 -10.856 -6.133 1.00 76.12 105 VAL A CA 1
ATOM 886 C C . VAL A 1 105 ? 17.066 -10.645 -7.280 1.00 76.12 105 VAL A C 1
ATOM 888 O O . VAL A 1 105 ? 16.821 -9.837 -8.176 1.00 76.12 105 VAL A O 1
ATOM 891 N N . MET A 1 106 ? 18.194 -11.363 -7.247 1.00 69.38 106 MET A N 1
ATOM 892 C CA . MET A 1 106 ? 19.283 -11.233 -8.230 1.00 69.38 106 MET A CA 1
ATOM 893 C C . MET A 1 106 ? 19.765 -9.782 -8.416 1.00 69.38 106 MET A C 1
ATOM 895 O O . MET A 1 106 ? 20.154 -9.402 -9.512 1.00 69.38 106 MET A O 1
ATOM 899 N N . VAL A 1 107 ? 19.713 -8.952 -7.366 1.00 68.56 107 VAL A N 1
ATOM 900 C CA . VAL A 1 107 ? 20.094 -7.521 -7.371 1.00 68.56 107 VAL A CA 1
ATOM 901 C C . VAL A 1 107 ? 19.175 -6.608 -8.203 1.00 68.56 107 VAL A C 1
ATOM 903 O O . VAL A 1 107 ? 19.107 -5.418 -7.916 1.00 68.56 107 VAL A O 1
ATOM 906 N N . VAL A 1 108 ? 18.413 -7.125 -9.173 1.00 66.88 108 VAL A N 1
ATOM 907 C CA . VAL A 1 108 ? 17.642 -6.296 -10.121 1.00 66.88 108 VAL A CA 1
ATOM 908 C C . VAL A 1 108 ? 16.134 -6.311 -9.878 1.00 66.88 108 VAL A C 1
ATOM 910 O O . VAL A 1 108 ? 15.492 -5.267 -9.999 1.00 66.88 108 VAL A O 1
ATOM 913 N N . PHE A 1 109 ? 15.548 -7.452 -9.509 1.00 71.81 109 PHE A N 1
ATOM 914 C CA . PHE A 1 109 ? 14.091 -7.584 -9.427 1.00 71.81 109 PHE A CA 1
ATOM 915 C C . PHE A 1 109 ? 13.566 -7.145 -8.057 1.00 71.81 109 PHE A C 1
ATOM 917 O O . PHE A 1 109 ? 14.015 -7.702 -7.054 1.00 71.81 109 PHE A O 1
ATOM 924 N N . PRO A 1 110 ? 12.617 -6.190 -7.982 1.00 77.25 110 PRO A N 1
ATOM 925 C CA . PRO A 1 110 ? 11.951 -5.827 -6.734 1.00 77.25 110 PRO A CA 1
ATOM 926 C C . PRO A 1 110 ? 11.376 -7.066 -6.049 1.00 77.25 110 PRO A C 1
ATOM 928 O O . PRO A 1 110 ? 10.612 -7.805 -6.669 1.00 77.25 110 PRO A O 1
ATOM 931 N N . LYS A 1 111 ? 11.744 -7.301 -4.788 1.00 82.12 111 LYS A N 1
ATOM 932 C CA . LYS A 1 111 ? 11.120 -8.345 -3.967 1.00 82.12 111 LYS A CA 1
ATOM 933 C C . LYS A 1 111 ? 10.005 -7.753 -3.113 1.00 82.12 111 LYS A C 1
ATOM 935 O O . LYS A 1 111 ? 8.895 -8.254 -3.165 1.00 82.12 111 LYS A O 1
ATOM 940 N N . GLN A 1 112 ? 10.325 -6.668 -2.409 1.00 90.44 112 GLN A N 1
ATOM 941 C CA . GLN A 1 112 ? 9.426 -5.946 -1.513 1.00 90.44 112 GLN A CA 1
ATOM 942 C C . GLN A 1 112 ? 9.498 -4.454 -1.826 1.00 90.44 112 GLN A C 1
ATOM 944 O O . GLN A 1 112 ? 10.579 -3.859 -1.745 1.00 90.44 112 GLN A O 1
ATOM 949 N N . TYR A 1 113 ? 8.367 -3.865 -2.190 1.00 93.94 113 TYR A N 1
ATOM 950 C CA . TYR A 1 113 ? 8.225 -2.437 -2.445 1.00 93.94 113 TYR A CA 1
ATOM 951 C C . TYR A 1 113 ? 8.076 -1.664 -1.138 1.00 93.94 113 TYR A C 1
ATOM 953 O O . TYR A 1 113 ? 7.441 -2.141 -0.198 1.00 93.94 113 TYR A O 1
ATOM 961 N N . ILE A 1 114 ? 8.634 -0.457 -1.105 1.00 94.56 114 ILE A N 1
ATOM 962 C CA . ILE A 1 114 ? 8.332 0.524 -0.064 1.00 94.56 114 ILE A CA 1
ATOM 963 C C . ILE A 1 114 ? 7.230 1.422 -0.623 1.00 94.56 114 ILE A C 1
ATOM 965 O O . ILE A 1 114 ? 7.406 2.042 -1.675 1.00 94.56 114 ILE A O 1
ATOM 969 N N . GLY A 1 115 ? 6.070 1.422 0.028 1.00 95.38 115 GLY A N 1
ATOM 970 C CA . GLY A 1 115 ? 4.944 2.251 -0.386 1.00 95.38 115 GLY A CA 1
ATOM 971 C C . GLY A 1 115 ? 5.123 3.706 0.033 1.00 95.38 115 GLY A C 1
ATOM 972 O O . GLY A 1 115 ? 5.787 4.007 1.025 1.00 95.38 115 GLY A O 1
ATOM 973 N N . LYS A 1 116 ? 4.491 4.601 -0.722 1.00 96.62 116 LYS A N 1
ATOM 974 C CA . LYS A 1 116 ? 4.301 6.005 -0.357 1.00 96.62 116 LYS A CA 1
ATOM 975 C C . LYS A 1 116 ? 2.821 6.264 -0.213 1.00 96.62 116 LYS A C 1
ATOM 977 O O . LYS A 1 116 ? 2.067 5.979 -1.144 1.00 96.62 116 LYS A O 1
ATOM 982 N N . VAL A 1 117 ? 2.412 6.805 0.923 1.00 97.62 117 VAL A N 1
ATOM 983 C CA . VAL A 1 117 ? 1.009 7.112 1.185 1.00 97.62 117 VAL A CA 1
ATOM 984 C C . VAL A 1 117 ? 0.792 8.612 1.274 1.00 97.62 117 VAL A C 1
ATOM 986 O O . VAL A 1 117 ? 1.627 9.373 1.771 1.00 97.62 117 VAL A O 1
ATOM 989 N N . VAL A 1 118 ? -0.360 9.024 0.769 1.00 98.06 118 VAL A N 1
ATOM 990 C CA . VAL A 1 118 ? -0.950 10.322 1.051 1.00 98.06 118 VAL A CA 1
ATOM 991 C C . VAL A 1 118 ? -2.205 10.065 1.853 1.00 98.06 118 VAL A C 1
ATOM 993 O O . VAL A 1 118 ? -3.097 9.337 1.403 1.00 98.06 118 VAL A O 1
ATOM 996 N N . LEU A 1 119 ? -2.230 10.635 3.043 1.00 97.50 119 LEU A N 1
ATOM 997 C CA . LEU A 1 119 ? -3.301 10.507 4.008 1.00 97.50 119 LEU A CA 1
ATOM 998 C C . LEU A 1 119 ? -4.087 11.819 4.083 1.00 97.50 119 LEU A C 1
ATOM 1000 O O . LEU A 1 119 ? -3.575 12.880 3.722 1.00 97.50 119 LEU A O 1
ATOM 1004 N N . ASP A 1 120 ? -5.336 11.743 4.523 1.00 96.88 120 ASP A N 1
ATOM 1005 C CA . ASP A 1 120 ? -6.101 12.937 4.880 1.00 96.88 120 ASP A CA 1
ATOM 1006 C C . ASP A 1 120 ? -5.431 13.654 6.061 1.00 96.88 120 ASP A C 1
ATOM 1008 O O . ASP A 1 120 ? -4.950 13.003 6.988 1.00 96.88 120 ASP A O 1
ATOM 1012 N N . LYS A 1 121 ? -5.387 14.988 6.046 1.00 94.44 121 LYS A N 1
ATOM 1013 C CA . LYS A 1 121 ? -4.906 15.780 7.191 1.00 94.44 121 LYS A CA 1
ATOM 1014 C C . LYS A 1 121 ? -5.778 15.638 8.432 1.00 94.44 121 LYS A C 1
ATOM 1016 O O . LYS A 1 121 ? -5.275 15.852 9.534 1.00 94.44 121 LYS A O 1
ATOM 1021 N N . GLU A 1 122 ? -7.064 15.354 8.265 1.00 93.56 122 GLU A N 1
ATOM 1022 C CA . GLU A 1 122 ? -7.983 15.189 9.383 1.00 93.56 122 GLU A CA 1
ATOM 1023 C C . GLU A 1 122 ? -7.668 13.890 10.131 1.00 93.56 122 GLU A C 1
ATOM 1025 O O . GLU A 1 122 ? -7.674 12.802 9.552 1.00 93.56 122 GLU A O 1
ATOM 1030 N N . ASP A 1 123 ? -7.367 14.016 11.424 1.00 91.25 123 ASP A N 1
ATOM 1031 C CA . ASP A 1 123 ? -7.317 12.872 12.326 1.00 91.25 123 ASP A CA 1
ATOM 1032 C C . ASP A 1 123 ? -8.738 12.556 12.795 1.00 91.25 123 ASP A C 1
ATOM 1034 O O . ASP A 1 123 ? -9.417 13.360 13.433 1.00 91.25 123 ASP A O 1
ATOM 1038 N N . THR A 1 124 ? -9.184 11.366 12.432 1.00 92.44 124 THR A N 1
ATOM 1039 C CA . THR A 1 124 ? -10.522 10.845 12.686 1.00 92.44 124 THR A CA 1
ATOM 1040 C C . THR A 1 124 ? -10.570 9.909 13.893 1.00 92.44 124 THR A C 1
ATOM 1042 O O . THR A 1 124 ? -11.662 9.473 14.262 1.00 92.44 124 THR A O 1
ATOM 1045 N N . GLY A 1 125 ? -9.420 9.5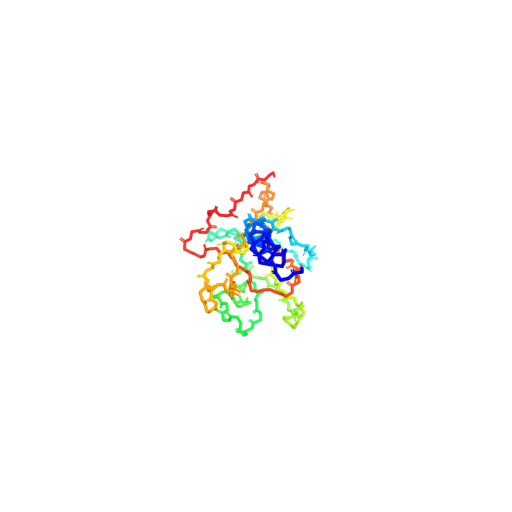56 14.486 1.00 91.06 125 GLY A N 1
ATOM 1046 C CA . GLY A 1 125 ? -9.328 8.549 15.551 1.00 91.06 125 GLY A CA 1
ATOM 1047 C C . GLY A 1 125 ? -9.762 7.145 15.112 1.00 91.06 125 GLY A C 1
ATOM 1048 O O . GLY A 1 125 ? -10.137 6.318 15.942 1.00 91.06 125 GLY A O 1
ATOM 1049 N N . LYS A 1 126 ? -9.775 6.874 13.801 1.00 93.88 126 LYS A N 1
ATOM 1050 C CA . LYS A 1 126 ? -10.177 5.581 13.240 1.00 93.88 126 LYS A CA 1
ATOM 1051 C C . LYS A 1 126 ? -8.997 4.813 12.681 1.00 93.88 126 LYS A C 1
ATOM 1053 O O . LYS A 1 126 ? -8.064 5.398 12.132 1.00 93.88 126 LYS A O 1
ATOM 1058 N N . ILE A 1 127 ? -9.093 3.493 12.743 1.00 95.19 127 ILE A N 1
ATOM 1059 C CA . ILE A 1 127 ? -8.289 2.602 11.914 1.00 95.19 127 ILE A CA 1
ATOM 1060 C C . ILE A 1 127 ? -9.080 2.291 10.652 1.00 95.19 127 ILE A C 1
ATOM 1062 O O . ILE A 1 127 ? -10.273 1.992 10.710 1.00 95.19 127 ILE A O 1
ATOM 1066 N N . TYR A 1 128 ? -8.406 2.343 9.509 1.00 96.81 128 TYR A N 1
ATOM 1067 C CA . TYR A 1 128 ? -8.973 1.971 8.220 1.00 96.81 128 TYR A CA 1
ATOM 1068 C C . TYR A 1 128 ? -8.200 0.803 7.634 1.00 96.81 128 TYR A C 1
ATOM 1070 O O . TYR A 1 128 ? -6.970 0.801 7.633 1.00 96.81 128 TYR A O 1
ATOM 1078 N N . ILE A 1 129 ? -8.923 -0.156 7.064 1.00 98.06 129 ILE A N 1
ATOM 1079 C CA . ILE A 1 129 ? -8.344 -1.266 6.316 1.00 98.06 129 ILE A CA 1
ATOM 1080 C C . ILE A 1 129 ? -8.843 -1.182 4.879 1.00 98.06 129 ILE A C 1
ATOM 1082 O O . ILE A 1 129 ? -10.046 -1.211 4.597 1.00 98.06 129 ILE A O 1
ATOM 1086 N N . TYR A 1 130 ? -7.896 -1.114 3.952 1.00 98.56 130 TYR A N 1
ATOM 1087 C CA . TYR A 1 130 ? -8.135 -1.122 2.517 1.00 98.56 130 TYR A CA 1
ATOM 1088 C C . TYR A 1 130 ? -7.566 -2.397 1.918 1.00 98.56 130 TYR A C 1
ATOM 1090 O O . TYR A 1 130 ? -6.475 -2.818 2.283 1.00 98.56 130 TYR A O 1
ATOM 1098 N N . ARG A 1 131 ? -8.239 -2.982 0.932 1.00 98.19 131 ARG A N 1
ATOM 1099 C CA . ARG A 1 131 ? -7.643 -4.032 0.098 1.00 98.19 131 ARG A CA 1
ATOM 1100 C C . ARG A 1 131 ? -7.048 -3.440 -1.174 1.00 98.19 131 ARG A C 1
ATOM 1102 O O . ARG A 1 131 ? -7.646 -2.560 -1.796 1.00 98.19 131 ARG A O 1
ATOM 1109 N N . VAL A 1 132 ? -5.911 -3.980 -1.593 1.00 98.38 132 VAL A N 1
ATOM 1110 C CA . VAL A 1 132 ? -5.223 -3.681 -2.856 1.00 98.38 132 VAL A CA 1
ATOM 1111 C C . VAL A 1 132 ? -4.840 -4.979 -3.561 1.00 98.38 132 VAL A C 1
ATOM 1113 O O . VAL A 1 132 ? -4.784 -6.038 -2.932 1.00 98.38 132 VAL A O 1
ATOM 1116 N N . LYS A 1 133 ? -4.554 -4.926 -4.871 1.00 97.12 133 LYS A N 1
ATOM 1117 C CA . LYS A 1 133 ? -4.071 -6.109 -5.613 1.00 97.12 133 LYS A CA 1
ATOM 1118 C C . LYS A 1 133 ? -2.877 -6.745 -4.884 1.00 97.12 133 LYS A C 1
ATOM 1120 O O . LYS A 1 133 ? -1.988 -6.024 -4.427 1.00 97.12 133 LYS A O 1
ATOM 1125 N N . LYS A 1 134 ? -2.836 -8.080 -4.818 1.00 96.38 134 LYS A N 1
ATOM 1126 C CA . LYS A 1 134 ? -1.770 -8.820 -4.126 1.00 96.38 134 LYS A CA 1
ATOM 1127 C C . LYS A 1 134 ? -0.375 -8.368 -4.545 1.00 96.38 134 LYS A C 1
ATOM 1129 O O . LYS A 1 134 ? 0.011 -8.482 -5.711 1.00 96.38 134 LYS A O 1
ATOM 1134 N N . MET A 1 135 ? 0.383 -7.887 -3.569 1.00 94.69 135 MET A N 1
ATOM 1135 C CA . MET A 1 135 ? 1.728 -7.357 -3.749 1.00 94.69 135 MET A CA 1
ATOM 1136 C C . MET A 1 135 ? 2.494 -7.358 -2.428 1.00 94.69 135 MET A C 1
ATOM 1138 O O . MET A 1 135 ? 1.925 -7.110 -1.369 1.00 94.69 135 MET A O 1
ATOM 1142 N N . ASP A 1 136 ? 3.802 -7.578 -2.504 1.00 94.81 136 ASP A N 1
ATOM 1143 C CA . ASP A 1 136 ? 4.698 -7.350 -1.375 1.00 94.81 136 ASP A CA 1
ATOM 1144 C C . ASP A 1 136 ? 5.065 -5.860 -1.307 1.00 94.81 136 ASP A C 1
ATOM 1146 O O . ASP A 1 136 ? 6.038 -5.418 -1.917 1.00 94.81 136 ASP A O 1
ATOM 1150 N N . ILE A 1 137 ? 4.226 -5.067 -0.646 1.00 95.38 137 ILE A N 1
ATOM 1151 C CA . ILE A 1 137 ? 4.388 -3.622 -0.437 1.00 95.38 137 ILE A CA 1
ATOM 1152 C C . ILE A 1 137 ? 4.192 -3.336 1.040 1.00 95.38 137 ILE A C 1
ATOM 1154 O O . ILE A 1 137 ? 3.291 -3.924 1.614 1.00 95.38 137 ILE A O 1
ATOM 1158 N N . ASP A 1 138 ? 5.015 -2.485 1.645 1.00 95.06 138 ASP A N 1
ATOM 1159 C CA . ASP A 1 138 ? 4.891 -2.131 3.063 1.00 95.06 138 ASP A CA 1
ATOM 1160 C C . ASP A 1 138 ? 5.452 -0.739 3.354 1.00 95.06 138 ASP A C 1
ATOM 1162 O O . ASP A 1 138 ? 6.058 -0.113 2.474 1.00 95.06 138 ASP A O 1
ATOM 1166 N N . CYS A 1 139 ? 5.276 -0.270 4.586 1.00 92.88 139 CYS A N 1
ATOM 1167 C CA . CYS A 1 139 ? 5.946 0.929 5.068 1.00 92.88 139 CYS A CA 1
ATOM 1168 C C . CYS A 1 139 ? 7.452 0.687 5.276 1.00 92.88 139 CYS A C 1
ATOM 1170 O O . CYS A 1 139 ? 7.930 -0.451 5.378 1.00 92.88 139 CYS A O 1
ATOM 1172 N N . ASP A 1 140 ? 8.227 1.771 5.337 1.00 89.81 140 ASP A N 1
ATOM 1173 C CA . ASP A 1 140 ? 9.611 1.683 5.795 1.00 89.81 140 ASP A CA 1
ATOM 1174 C C . ASP A 1 140 ? 9.628 1.658 7.326 1.00 89.81 140 ASP A C 1
ATOM 1176 O O . ASP A 1 140 ? 9.576 2.693 7.982 1.00 89.81 140 ASP A O 1
ATOM 1180 N N . TYR A 1 141 ? 9.695 0.461 7.908 1.00 81.00 141 TYR A N 1
ATOM 1181 C CA . TYR A 1 141 ? 9.689 0.292 9.363 1.00 81.00 141 TYR A CA 1
ATOM 1182 C C . TYR A 1 141 ? 10.825 1.047 10.085 1.00 81.00 141 TYR A C 1
ATOM 1184 O O . TYR A 1 141 ? 10.676 1.385 11.261 1.00 81.00 141 TYR A O 1
ATOM 1192 N N . HIS A 1 142 ? 11.958 1.299 9.415 1.00 83.81 142 HIS A N 1
ATOM 1193 C CA . HIS A 1 142 ? 13.091 2.019 10.008 1.00 83.81 142 HIS A CA 1
ATOM 1194 C C . HIS A 1 142 ? 12.945 3.542 9.905 1.00 83.81 142 HIS A C 1
ATOM 1196 O O . HIS A 1 142 ? 13.488 4.258 10.742 1.00 83.81 142 HIS A O 1
ATOM 1202 N N . GLU A 1 143 ? 12.205 4.031 8.909 1.00 85.81 143 GLU A N 1
ATOM 1203 C CA . GLU A 1 143 ? 11.946 5.452 8.661 1.00 85.81 143 GLU A CA 1
ATOM 1204 C C . GLU A 1 143 ? 10.441 5.670 8.410 1.00 85.81 143 GLU A C 1
ATOM 1206 O O . GLU A 1 143 ? 10.025 6.031 7.307 1.00 85.81 143 GLU A O 1
ATOM 1211 N N . ARG A 1 144 ? 9.623 5.429 9.447 1.00 82.50 144 ARG A N 1
ATOM 1212 C CA . ARG A 1 144 ? 8.150 5.313 9.365 1.00 82.50 144 ARG A CA 1
ATOM 1213 C C . ARG A 1 144 ? 7.449 6.509 8.704 1.00 82.50 144 ARG A C 1
ATOM 1215 O O . ARG A 1 144 ? 6.442 6.315 8.029 1.00 82.50 144 ARG A O 1
ATOM 1222 N N . ASP A 1 145 ? 8.026 7.705 8.811 1.00 86.06 145 ASP A N 1
ATOM 1223 C CA . ASP A 1 145 ? 7.434 8.951 8.301 1.00 86.06 145 ASP A CA 1
ATOM 1224 C C . ASP A 1 145 ? 7.927 9.350 6.903 1.00 86.06 145 ASP A C 1
ATOM 1226 O O . ASP A 1 145 ? 7.309 10.174 6.231 1.00 86.06 145 ASP A O 1
ATOM 1230 N N . LYS A 1 146 ? 9.039 8.775 6.425 1.00 86.69 146 LYS A N 1
ATOM 1231 C CA . LYS A 1 146 ? 9.756 9.236 5.217 1.00 86.69 146 LYS A CA 1
ATOM 1232 C C . LYS A 1 146 ? 8.897 9.249 3.952 1.00 86.69 146 LYS A C 1
ATOM 1234 O O . LYS A 1 146 ? 9.143 10.042 3.047 1.00 86.69 146 LYS A O 1
ATOM 1239 N N . ASN A 1 147 ? 7.908 8.364 3.899 1.00 92.69 147 ASN A N 1
ATOM 1240 C CA . ASN A 1 147 ? 7.032 8.146 2.754 1.00 92.69 147 ASN A CA 1
ATOM 1241 C C . ASN A 1 147 ? 5.553 8.359 3.105 1.00 92.69 147 ASN A C 1
ATOM 1243 O O . ASN A 1 147 ? 4.666 7.776 2.478 1.00 92.69 147 ASN A O 1
ATOM 1247 N N . VAL A 1 148 ? 5.299 9.193 4.111 1.00 95.69 148 VAL A N 1
ATOM 1248 C CA . VAL A 1 148 ? 3.965 9.612 4.529 1.00 95.69 148 VAL A CA 1
ATOM 1249 C C . VAL A 1 148 ? 3.826 11.104 4.254 1.00 95.69 148 VAL A C 1
ATOM 1251 O O . VAL A 1 148 ? 4.715 11.901 4.545 1.00 95.69 148 VAL A O 1
ATOM 1254 N N . SER A 1 149 ? 2.710 11.492 3.652 1.00 96.81 149 SER A N 1
ATOM 1255 C CA . SER A 1 149 ? 2.365 12.893 3.414 1.00 96.81 149 SER A CA 1
ATOM 1256 C C . SER A 1 149 ? 0.879 13.112 3.657 1.00 96.81 149 SER A C 1
ATOM 1258 O O . SER A 1 149 ? 0.108 12.155 3.623 1.00 96.81 149 SER A O 1
ATOM 1260 N N . PHE A 1 150 ? 0.486 14.362 3.897 1.00 96.75 150 PHE A N 1
ATOM 1261 C CA . PHE A 1 150 ? -0.886 14.721 4.241 1.00 96.75 150 PHE A CA 1
ATOM 1262 C C . PHE A 1 150 ? -1.424 15.773 3.269 1.00 96.75 150 PHE A C 1
ATOM 1264 O O . PHE A 1 150 ? -0.758 16.787 3.024 1.00 96.75 150 PHE A O 1
ATOM 1271 N N . GLU A 1 151 ? -2.626 15.554 2.737 1.00 95.12 151 GLU A N 1
ATOM 1272 C CA . GLU A 1 151 ? -3.327 16.474 1.824 1.00 95.12 151 GLU A CA 1
ATOM 1273 C C . GLU A 1 151 ? -4.620 17.009 2.439 1.00 95.12 151 GLU A C 1
ATOM 1275 O O . GLU A 1 151 ? -5.353 16.232 3.083 1.00 95.12 151 GLU A O 1
#

Foldseek 3Di:
DVVVVVVVVVVVVVVVVVVVVVQQPDKDWFDKAWDDKDAFPDLPPVAFKWKAADCVLVDPDHVVVCVVRVDDDDPDDNVWWMKMKGTQWAWPTKIWGNNAAPDADVVRHHPATAIATETEPGRPNMMIIMITTHDRYTHPPVCRCPRYHYD